Protein AF-X6LYS9-F1 (afdb_monomer_lite)

Organism: Reticulomyxa filosa (NCBI:txid46433)

Structure (mmCIF, N/CA/C/O backbone):
data_AF-X6LYS9-F1
#
_entry.id   AF-X6LYS9-F1
#
loop_
_atom_site.group_PDB
_atom_site.id
_atom_site.type_symbol
_atom_site.label_atom_id
_atom_site.label_alt_id
_atom_site.label_comp_id
_atom_site.label_asym_id
_atom_site.label_entity_id
_atom_site.label_seq_id
_atom_site.pdbx_PDB_ins_code
_atom_site.Cartn_x
_atom_site.Cartn_y
_atom_site.Cartn_z
_atom_site.occupancy
_atom_site.B_iso_or_equiv
_atom_site.auth_seq_id
_atom_site.auth_comp_id
_atom_site.auth_asym_id
_atom_site.auth_atom_id
_atom_site.pdbx_PDB_model_num
ATOM 1 N N . MET A 1 1 ? 1.969 4.239 2.289 1.00 75.19 1 MET A N 1
ATOM 2 C CA . MET A 1 1 ? 0.584 3.794 2.018 1.00 75.19 1 MET A CA 1
ATOM 3 C C . MET A 1 1 ? -0.439 4.874 2.337 1.00 75.19 1 MET A C 1
ATOM 5 O O . MET A 1 1 ? -0.986 5.425 1.396 1.00 75.19 1 MET A O 1
ATOM 9 N N . LEU A 1 2 ? -0.642 5.261 3.602 1.00 81.94 2 LEU A N 1
ATOM 10 C CA . LEU A 1 2 ? -1.689 6.229 3.976 1.00 81.94 2 LEU A CA 1
ATOM 11 C C . LEU A 1 2 ? -1.645 7.594 3.252 1.00 8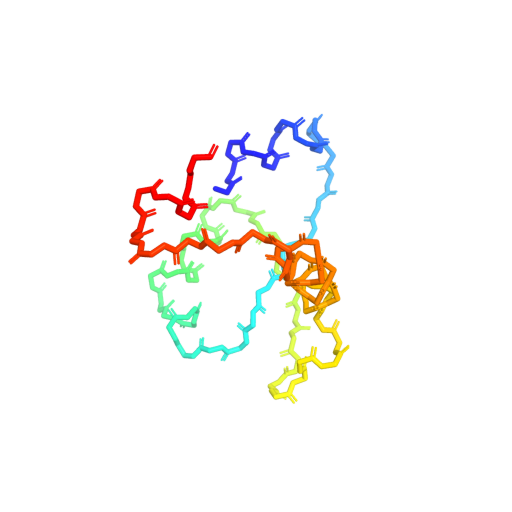1.94 2 LEU A C 1
ATOM 13 O O . LEU A 1 2 ? -2.687 8.019 2.763 1.00 81.94 2 LEU A O 1
ATOM 17 N N . PRO A 1 3 ? -0.484 8.263 3.081 1.00 87.00 3 PRO A N 1
ATOM 18 C CA . PRO A 1 3 ? -0.446 9.524 2.331 1.00 87.00 3 PRO A CA 1
ATOM 19 C C . PRO A 1 3 ? -0.847 9.373 0.858 1.00 87.00 3 PRO A C 1
ATOM 21 O O . PRO A 1 3 ? -1.392 10.297 0.260 1.00 87.00 3 PRO A O 1
ATOM 24 N N . SER A 1 4 ? -0.570 8.213 0.258 1.00 87.94 4 SER A N 1
ATOM 25 C CA . SER A 1 4 ? -0.979 7.911 -1.115 1.00 87.94 4 SER A CA 1
ATOM 26 C C . SER A 1 4 ? -2.466 7.591 -1.183 1.00 87.94 4 SER A C 1
ATOM 28 O O . SER A 1 4 ? -3.142 8.128 -2.047 1.00 87.94 4 SER A O 1
ATOM 30 N N . ALA A 1 5 ? -2.988 6.792 -0.246 1.00 86.69 5 ALA A N 1
ATOM 31 C CA . ALA A 1 5 ? -4.414 6.482 -0.162 1.00 86.69 5 ALA A CA 1
ATOM 32 C C . ALA A 1 5 ? -5.255 7.758 -0.001 1.00 86.69 5 ALA A C 1
ATOM 34 O O . ALA A 1 5 ? -6.170 7.987 -0.781 1.00 86.69 5 ALA A O 1
ATOM 35 N N . ASN A 1 6 ? -4.870 8.655 0.913 1.00 87.50 6 ASN A N 1
ATOM 36 C CA . ASN A 1 6 ? -5.565 9.933 1.102 1.00 87.50 6 ASN A CA 1
ATOM 37 C C . ASN A 1 6 ? -5.579 10.789 -0.170 1.00 87.50 6 ASN A C 1
ATOM 39 O O . ASN A 1 6 ? -6.561 11.468 -0.451 1.00 87.50 6 ASN A O 1
ATOM 43 N N . ARG A 1 7 ? -4.493 10.755 -0.947 1.00 91.38 7 ARG A N 1
ATOM 44 C CA . ARG A 1 7 ? -4.388 11.494 -2.207 1.00 91.38 7 ARG A CA 1
ATOM 45 C C . ARG A 1 7 ? -5.235 10.872 -3.314 1.00 91.38 7 ARG A C 1
ATOM 47 O O . ARG A 1 7 ? -5.892 11.606 -4.037 1.00 91.38 7 ARG A O 1
ATOM 54 N N . LEU A 1 8 ? -5.186 9.548 -3.452 1.00 90.69 8 LEU A N 1
ATOM 55 C CA . LEU A 1 8 ? -5.831 8.804 -4.536 1.00 90.69 8 LEU A CA 1
ATOM 56 C C . LEU A 1 8 ? -7.342 8.690 -4.347 1.00 90.69 8 LEU A C 1
ATOM 58 O O . LEU A 1 8 ? -8.079 8.797 -5.318 1.00 90.69 8 LEU A O 1
ATOM 62 N N . PHE A 1 9 ? -7.789 8.480 -3.111 1.00 88.69 9 PHE A N 1
ATOM 63 C CA . PHE A 1 9 ? -9.202 8.294 -2.788 1.00 88.69 9 PHE A CA 1
ATOM 64 C C . PHE A 1 9 ? -9.856 9.580 -2.274 1.00 8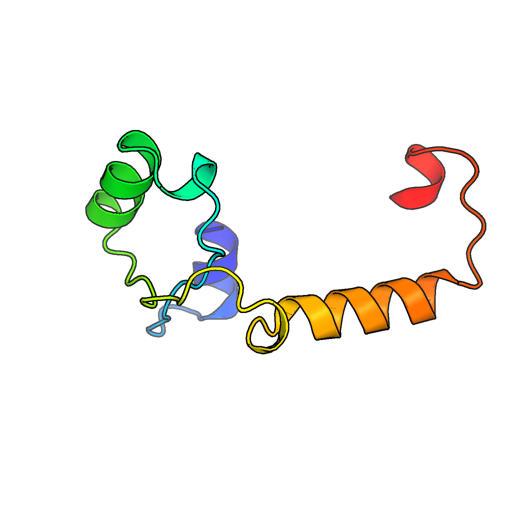8.69 9 PHE A C 1
ATOM 66 O O . PHE A 1 9 ? -11.064 9.614 -2.098 1.00 88.69 9 PHE A O 1
ATOM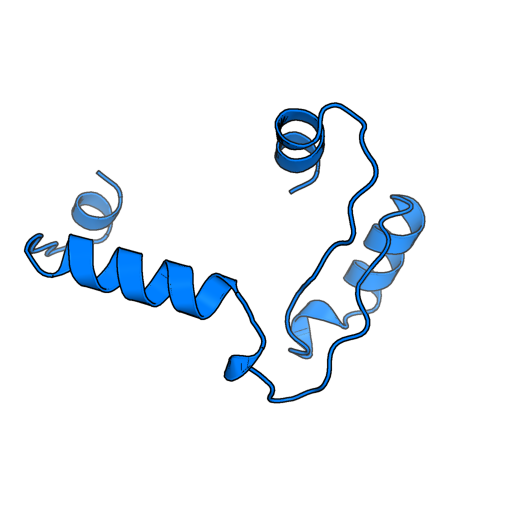 73 N N . SER A 1 10 ? -9.088 10.651 -2.032 1.00 88.56 10 SER A N 1
ATOM 74 C CA . SER A 1 10 ? -9.604 11.978 -1.648 1.00 88.56 10 SER A CA 1
ATOM 75 C C . SER A 1 10 ? -10.614 11.956 -0.487 1.00 88.56 10 SER A C 1
ATOM 77 O O . SER A 1 10 ? -11.561 12.736 -0.463 1.00 88.56 10 SER A O 1
ATOM 79 N N . GLY A 1 11 ? -10.411 11.058 0.482 1.00 81.50 11 GLY A N 1
ATOM 80 C CA . GLY A 1 11 ? -11.303 10.887 1.634 1.00 81.50 11 GLY A CA 1
ATOM 81 C C . GLY A 1 11 ? -12.492 9.948 1.409 1.00 81.50 11 GLY A C 1
ATOM 82 O O . GLY A 1 11 ? -13.292 9.791 2.323 1.00 81.50 11 GLY A O 1
ATOM 83 N N . GLN A 1 12 ? -12.607 9.313 0.240 1.00 87.56 12 GLN A N 1
ATOM 84 C CA . GLN A 1 12 ? -13.535 8.205 0.018 1.00 87.56 12 GLN A CA 1
ATOM 85 C C . GLN A 1 12 ? -13.107 6.958 0.795 1.00 87.56 12 GLN A C 1
ATOM 87 O O . GLN A 1 12 ? -11.916 6.739 1.045 1.00 87.56 12 GLN A O 1
ATOM 92 N N . ASP A 1 13 ? -14.095 6.129 1.124 1.00 89.00 13 ASP A N 1
ATOM 93 C CA . ASP A 1 13 ? -13.868 4.838 1.759 1.00 89.00 13 ASP A CA 1
ATOM 94 C C . ASP A 1 13 ? -13.116 3.892 0.821 1.00 89.00 13 ASP A C 1
ATOM 96 O O . ASP A 1 13 ? -13.345 3.844 -0.390 1.00 89.00 13 ASP A O 1
ATOM 100 N N . TYR A 1 14 ? -12.207 3.116 1.400 1.00 91.19 14 TYR A N 1
ATOM 101 C CA . TYR A 1 14 ? -11.436 2.110 0.688 1.00 91.19 14 TYR A CA 1
ATOM 102 C C . TYR A 1 14 ? -11.216 0.892 1.577 1.00 91.19 14 TYR A C 1
ATOM 104 O O . TYR A 1 14 ? -11.139 0.990 2.803 1.00 91.19 14 TYR A O 1
ATOM 112 N N . ILE A 1 15 ? -11.056 -0.261 0.934 1.00 91.75 15 ILE A N 1
ATOM 113 C CA . ILE A 1 15 ? -10.684 -1.505 1.598 1.00 91.75 15 ILE A CA 1
ATOM 114 C C . ILE A 1 15 ? -9.239 -1.814 1.227 1.00 91.75 15 ILE A C 1
ATOM 116 O O . ILE A 1 15 ? -8.861 -1.808 0.055 1.00 91.75 15 ILE A O 1
ATOM 120 N N . PHE A 1 16 ? -8.414 -2.065 2.237 1.00 90.62 16 PHE A N 1
ATOM 121 C CA . PHE A 1 16 ? -7.022 -2.429 2.053 1.00 90.62 16 PHE A CA 1
ATOM 122 C C . PHE A 1 16 ? -6.887 -3.940 1.839 1.00 90.62 16 PHE A C 1
ATOM 124 O O . PHE A 1 16 ? -7.339 -4.733 2.660 1.00 90.62 16 PHE A O 1
ATOM 131 N N . GLN A 1 17 ? -6.234 -4.340 0.750 1.00 90.69 17 GLN A N 1
ATOM 132 C CA . GLN A 1 17 ? -5.905 -5.734 0.459 1.00 90.69 17 GLN A CA 1
ATOM 133 C C . GLN A 1 17 ? -4.383 -5.918 0.511 1.00 90.69 17 GLN A C 1
ATOM 135 O O . GLN A 1 17 ? -3.625 -5.072 0.034 1.00 90.69 17 GLN A O 1
ATOM 140 N N . TYR A 1 18 ? -3.949 -7.012 1.132 1.00 86.88 18 TYR A N 1
ATOM 141 C CA . TYR A 1 18 ? -2.575 -7.508 1.118 1.00 86.88 18 TYR A CA 1
ATOM 142 C C . TYR A 1 18 ? -2.598 -9.040 1.146 1.00 86.88 18 TYR A C 1
ATOM 144 O O . TYR A 1 18 ? -3.631 -9.643 1.444 1.00 86.88 18 TYR A O 1
ATOM 152 N N . ASP A 1 19 ? -1.485 -9.676 0.782 1.00 82.94 19 ASP A N 1
ATOM 153 C CA . ASP A 1 19 ? -1.396 -11.134 0.785 1.00 82.94 19 ASP A CA 1
ATOM 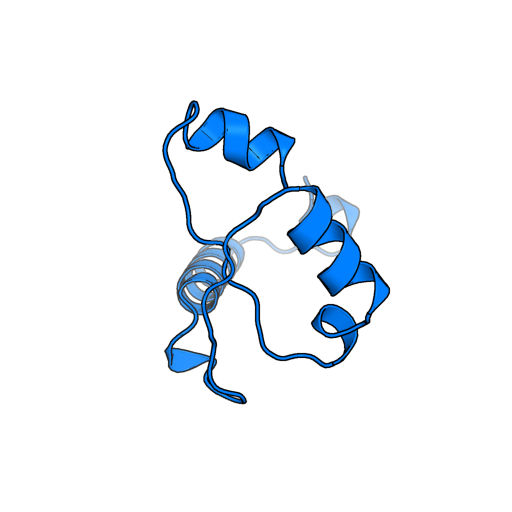154 C C . ASP A 1 19 ? -1.354 -11.716 2.211 1.00 82.94 19 ASP A C 1
ATOM 156 O O . ASP A 1 19 ? -1.150 -11.024 3.207 1.00 82.94 19 ASP A O 1
ATOM 160 N N . ASN A 1 20 ? -1.558 -13.027 2.321 1.00 76.69 20 ASN A N 1
ATOM 161 C CA . ASN A 1 20 ? -1.600 -13.706 3.612 1.00 76.69 20 ASN A CA 1
ATOM 162 C C . ASN A 1 20 ? -0.205 -14.089 4.162 1.00 76.69 20 ASN A C 1
ATOM 164 O O . ASN A 1 20 ? -0.144 -14.973 5.023 1.00 76.69 20 ASN A O 1
ATOM 168 N N . ASP A 1 21 ? 0.904 -13.494 3.683 1.00 79.44 21 ASP A N 1
ATOM 169 C CA . ASP A 1 21 ? 2.260 -13.793 4.184 1.00 79.44 21 ASP A CA 1
ATOM 170 C C . ASP A 1 21 ? 2.337 -13.481 5.691 1.00 79.44 21 ASP A C 1
ATOM 172 O O . ASP A 1 21 ? 1.856 -12.458 6.190 1.00 79.44 21 ASP A O 1
ATOM 176 N N . GLN A 1 22 ? 2.965 -14.388 6.443 1.00 76.75 22 GLN A N 1
ATOM 177 C CA . GLN A 1 22 ? 3.134 -14.297 7.892 1.00 76.75 22 GLN A CA 1
ATOM 178 C C . GLN A 1 22 ? 3.743 -12.958 8.336 1.00 76.75 22 GLN A C 1
ATOM 180 O O . GLN A 1 22 ? 3.392 -12.457 9.408 1.00 76.75 22 GLN A O 1
ATOM 185 N N . LYS A 1 23 ? 4.593 -12.331 7.511 1.00 76.25 23 LYS A N 1
ATOM 186 C CA . LYS A 1 23 ? 5.188 -11.016 7.815 1.00 76.25 23 LYS A CA 1
ATOM 187 C C . LYS A 1 23 ? 4.129 -9.915 7.954 1.00 76.25 23 LYS A C 1
ATOM 189 O O . LYS A 1 23 ? 4.259 -9.036 8.809 1.00 76.25 23 LYS A O 1
ATOM 194 N N . HIS A 1 24 ? 3.050 -9.992 7.177 1.00 73.44 24 HIS A N 1
ATOM 195 C CA . HIS A 1 24 ? 1.937 -9.039 7.212 1.00 73.44 24 HIS A CA 1
ATOM 196 C C . HIS A 1 24 ? 0.905 -9.356 8.307 1.00 73.44 24 HIS A C 1
ATOM 198 O O . HIS A 1 24 ? 0.098 -8.501 8.672 1.00 73.44 24 HIS A O 1
ATOM 204 N N . LYS A 1 25 ? 0.986 -10.545 8.917 1.00 77.25 25 LYS A N 1
ATOM 205 C CA . LYS A 1 25 ? 0.160 -10.954 10.065 1.00 77.25 25 LYS A CA 1
ATOM 206 C C . LYS A 1 25 ? 0.783 -10.705 11.432 1.00 77.25 25 LYS A C 1
ATOM 208 O O . LYS A 1 25 ? 0.201 -11.092 12.445 1.00 77.25 25 LYS A O 1
ATOM 213 N N . SER A 1 26 ? 1.945 -10.059 11.498 1.00 87.44 26 SER A N 1
ATOM 214 C CA . SER A 1 26 ? 2.537 -9.725 12.793 1.00 87.44 26 SER A CA 1
ATOM 215 C C . SER A 1 26 ? 1.585 -8.863 13.635 1.00 87.44 26 SER A C 1
ATOM 217 O O . SER A 1 26 ? 0.859 -8.006 13.123 1.00 87.44 26 SER A O 1
ATOM 219 N N . GLN A 1 27 ? 1.611 -9.056 14.956 1.00 87.94 27 GLN A N 1
ATOM 220 C CA . GLN A 1 27 ? 0.762 -8.295 15.882 1.00 87.94 27 GLN A CA 1
ATOM 221 C C . GLN A 1 27 ? 0.980 -6.781 15.768 1.00 87.94 27 GLN A C 1
ATOM 223 O O . GLN A 1 27 ? 0.051 -6.003 15.968 1.00 87.94 27 GLN A O 1
ATOM 228 N N . VAL A 1 28 ? 2.206 -6.362 15.438 1.00 91.00 28 VAL A N 1
ATOM 229 C CA . VAL A 1 28 ? 2.564 -4.953 15.239 1.00 91.00 28 VAL A CA 1
ATOM 230 C C . VAL A 1 28 ? 1.790 -4.362 14.061 1.00 91.00 28 VAL A C 1
ATOM 232 O O . VAL A 1 28 ? 1.194 -3.294 14.198 1.00 91.00 28 VAL A O 1
ATOM 235 N N . VAL A 1 29 ? 1.743 -5.074 12.931 1.00 88.75 29 VAL A N 1
ATOM 236 C CA . VAL A 1 29 ? 1.008 -4.634 11.737 1.00 88.75 29 VAL A CA 1
ATOM 237 C C . VAL A 1 29 ? -0.492 -4.581 12.021 1.00 88.75 29 VAL A C 1
ATOM 239 O O . VAL A 1 29 ? -1.122 -3.561 11.752 1.00 88.75 29 VAL A O 1
ATOM 242 N N . GLN A 1 30 ? -1.054 -5.619 12.645 1.00 88.25 30 GLN A N 1
ATOM 243 C CA . GLN A 1 30 ? -2.484 -5.665 12.978 1.00 88.25 30 GLN A CA 1
ATOM 244 C C . GLN A 1 30 ? -2.896 -4.517 13.915 1.00 88.25 30 GLN A C 1
ATOM 246 O O . GLN A 1 30 ? -3.867 -3.808 13.644 1.00 88.25 30 GLN A O 1
ATOM 251 N N . LYS A 1 31 ? -2.109 -4.255 14.971 1.00 92.19 31 LYS A N 1
ATOM 252 C CA . LYS A 1 31 ? -2.339 -3.119 15.880 1.00 92.19 31 LYS A CA 1
ATOM 253 C C . LYS A 1 31 ? -2.286 -1.779 15.148 1.00 92.19 31 LYS A C 1
ATOM 255 O O . LYS A 1 31 ? -3.130 -0.921 15.395 1.00 92.19 31 LYS A O 1
ATOM 260 N N . TYR A 1 32 ? -1.327 -1.594 14.242 1.00 91.31 32 TYR A N 1
ATOM 261 C CA . TYR A 1 32 ? -1.215 -0.364 13.459 1.00 91.31 32 TYR A CA 1
ATOM 262 C C . TYR A 1 32 ? -2.439 -0.137 12.559 1.00 91.31 32 TYR A C 1
ATOM 264 O O . TYR A 1 32 ? -2.993 0.964 12.544 1.00 91.31 32 TYR A O 1
ATOM 272 N N . LEU A 1 33 ? -2.893 -1.171 11.843 1.00 90.56 33 LEU A N 1
ATOM 273 C CA . LEU A 1 33 ? -4.067 -1.089 10.967 1.00 90.56 33 LEU A CA 1
ATOM 274 C C . LEU A 1 33 ? -5.335 -0.748 11.763 1.00 90.56 33 LEU A C 1
ATOM 276 O O . LEU A 1 33 ? -6.089 0.143 11.366 1.00 90.56 33 LEU A O 1
ATOM 280 N N . GLN A 1 34 ? -5.511 -1.369 12.934 1.00 91.19 34 GLN A N 1
ATOM 281 C CA . GLN A 1 34 ? -6.626 -1.086 13.838 1.00 91.19 34 GLN A CA 1
ATOM 282 C C . GLN A 1 34 ? -6.590 0.354 14.374 1.00 91.19 34 GLN A C 1
ATOM 284 O O . GLN A 1 34 ? -7.601 1.054 14.330 1.00 91.19 34 GLN A O 1
ATOM 289 N N . GLN A 1 35 ? -5.427 0.840 14.825 1.00 93.62 35 GLN A N 1
ATOM 290 C CA . GLN A 1 35 ? -5.255 2.223 15.297 1.00 93.62 35 GLN A CA 1
ATOM 291 C C . GLN A 1 35 ? -5.572 3.258 14.212 1.00 93.62 35 GLN A C 1
ATOM 293 O O . GLN A 1 35 ? -6.081 4.339 14.508 1.00 93.62 35 GLN A O 1
ATOM 298 N N . LYS A 1 36 ? -5.265 2.937 12.954 1.00 90.06 36 LYS A N 1
ATOM 299 C CA . LYS A 1 36 ? -5.545 3.793 11.797 1.00 90.06 36 LYS A CA 1
ATOM 300 C C . LYS A 1 36 ? -6.948 3.604 11.221 1.00 90.06 36 LYS A C 1
ATOM 302 O O . LYS A 1 36 ? -7.277 4.311 10.274 1.00 90.06 36 LYS A O 1
ATOM 307 N N . LYS A 1 37 ? -7.766 2.716 11.805 1.00 90.31 37 LYS A N 1
ATOM 308 C CA . LYS A 1 37 ? -9.132 2.386 11.363 1.00 90.31 37 LYS A CA 1
ATOM 309 C C . LYS A 1 37 ? -9.193 1.984 9.884 1.00 90.31 37 LYS A C 1
ATOM 311 O O . LYS A 1 37 ? -10.124 2.343 9.175 1.00 90.31 37 LYS A O 1
ATOM 316 N N . ILE A 1 38 ? -8.174 1.268 9.415 1.00 90.81 38 ILE A N 1
ATOM 317 C CA . ILE A 1 38 ? -8.109 0.796 8.031 1.00 90.81 38 ILE A CA 1
ATOM 318 C C . ILE A 1 38 ? -8.887 -0.512 7.947 1.00 90.81 38 ILE A C 1
ATOM 320 O O . ILE A 1 38 ? -8.540 -1.478 8.628 1.00 90.81 38 ILE A O 1
ATOM 324 N N . GLN A 1 39 ? -9.915 -0.554 7.101 1.00 91.81 39 GLN A N 1
ATOM 325 C CA . GLN A 1 39 ? -10.617 -1.795 6.802 1.00 91.81 39 GLN A CA 1
ATOM 326 C C . GLN A 1 39 ? -9.728 -2.687 5.937 1.00 91.81 39 GLN A C 1
ATOM 328 O O . GLN A 1 39 ? -9.187 -2.238 4.927 1.00 91.81 39 GLN A O 1
ATOM 333 N N . VAL A 1 40 ? -9.578 -3.947 6.336 1.00 90.50 40 VAL A N 1
ATOM 334 C CA . VAL A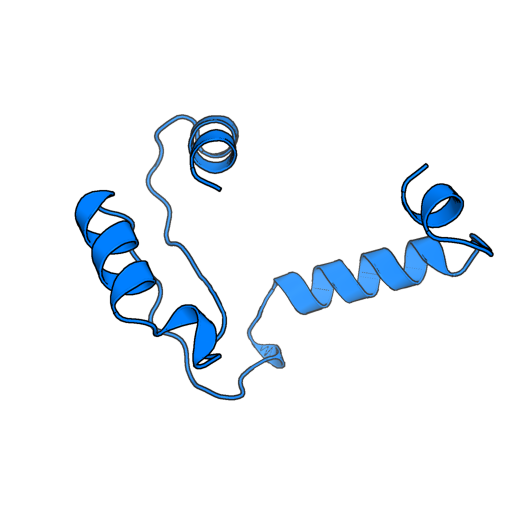 1 40 ? -8.792 -4.946 5.610 1.00 90.50 40 VAL A CA 1
ATOM 335 C C . VAL A 1 40 ? -9.738 -5.951 4.969 1.00 90.50 40 VAL A C 1
ATOM 337 O O . VAL A 1 40 ? -10.713 -6.360 5.595 1.00 90.50 40 VAL A O 1
ATOM 340 N N . LEU A 1 41 ? -9.457 -6.335 3.727 1.00 90.62 41 LEU A N 1
ATOM 341 C CA . LEU A 1 41 ? -10.166 -7.414 3.053 1.00 90.62 41 LEU A CA 1
ATOM 342 C C . LEU A 1 41 ? -9.684 -8.765 3.591 1.00 90.62 41 LEU A C 1
ATOM 344 O O . LEU A 1 41 ? -8.489 -9.057 3.528 1.00 90.62 41 LEU A O 1
ATOM 348 N N . ASP A 1 42 ? -10.610 -9.602 4.056 1.00 86.50 42 ASP A N 1
ATOM 349 C CA . ASP A 1 42 ? -10.297 -10.992 4.381 1.00 86.50 42 ASP A CA 1
ATOM 350 C C . ASP A 1 42 ? -9.885 -11.734 3.106 1.00 86.50 42 ASP A C 1
ATOM 352 O O . ASP A 1 42 ? -10.638 -11.797 2.132 1.00 86.50 42 ASP A O 1
ATOM 356 N N . TRP A 1 43 ? -8.666 -12.276 3.103 1.00 84.94 43 TRP A N 1
ATOM 357 C CA . TRP A 1 43 ? -8.065 -12.874 1.915 1.00 84.94 43 TRP A CA 1
ATOM 358 C C . TRP A 1 43 ? -7.694 -14.348 2.131 1.00 84.94 43 TRP A C 1
ATOM 360 O O . TRP A 1 43 ? -7.035 -14.679 3.129 1.00 84.94 43 TRP A O 1
ATOM 370 N N . PRO A 1 44 ? -8.065 -15.253 1.205 1.00 83.19 44 PRO A N 1
ATOM 371 C CA . PRO A 1 44 ? -7.661 -16.650 1.278 1.00 83.19 44 PRO A CA 1
ATOM 372 C C . PRO A 1 44 ? -6.144 -16.813 1.098 1.00 83.19 44 PRO A C 1
ATOM 374 O O . PRO A 1 44 ? -5.486 -16.113 0.325 1.00 83.19 44 PRO A O 1
ATOM 377 N N . SER A 1 45 ? -5.560 -17.759 1.835 1.00 79.81 45 SER A N 1
ATOM 378 C CA . SER A 1 45 ? -4.157 -18.139 1.643 1.00 79.81 45 SER A CA 1
ATOM 379 C C . SER A 1 45 ? -3.949 -18.748 0.256 1.00 79.81 45 SER A C 1
ATOM 381 O O . SER A 1 45 ? -4.798 -19.492 -0.216 1.00 79.81 45 SER A O 1
ATOM 383 N N . GLN A 1 46 ? -2.778 -18.507 -0.344 1.00 78.75 46 GLN A N 1
ATOM 384 C CA . GLN A 1 46 ? -2.364 -19.129 -1.612 1.00 78.75 46 GLN A CA 1
ATOM 385 C C . GLN A 1 46 ? -3.287 -18.838 -2.811 1.00 78.75 46 GLN A C 1
ATOM 387 O O . GLN A 1 46 ? -3.381 -19.655 -3.721 1.00 78.75 46 GLN A O 1
ATOM 392 N N . SER A 1 47 ? -3.900 -17.652 -2.854 1.00 81.81 47 SER A N 1
ATOM 393 C CA . SER A 1 47 ? -4.693 -17.185 -4.003 1.00 81.81 47 SER A CA 1
ATOM 394 C C . SER A 1 47 ? -4.008 -16.024 -4.740 1.00 81.81 47 SER A C 1
ATOM 396 O O . SER A 1 47 ? -4.457 -14.877 -4.636 1.00 81.81 47 SER A O 1
ATOM 398 N N . PRO A 1 48 ? -2.874 -16.270 -5.429 1.00 75.94 48 PRO A N 1
ATOM 399 C CA . PRO A 1 48 ? -2.204 -15.244 -6.227 1.00 75.94 48 PRO A CA 1
ATOM 400 C C . PRO A 1 48 ? -3.021 -14.858 -7.468 1.00 75.94 48 PRO A C 1
ATOM 402 O O . PRO A 1 48 ? -2.955 -13.720 -7.918 1.00 75.94 48 PRO A O 1
ATOM 405 N N . ASP A 1 49 ? -3.825 -15.782 -7.990 1.00 81.31 49 ASP A N 1
ATOM 406 C CA . ASP A 1 49 ? -4.747 -15.598 -9.113 1.00 81.31 49 ASP A CA 1
ATOM 407 C C . ASP A 1 49 ? -5.804 -14.523 -8.844 1.00 81.31 49 ASP A C 1
ATOM 409 O O . ASP A 1 49 ? -6.200 -13.791 -9.751 1.00 81.31 49 ASP A O 1
ATOM 413 N N . LEU A 1 50 ? -6.215 -14.390 -7.585 1.00 81.62 50 LEU A N 1
ATOM 414 C CA . LEU A 1 50 ? -7.180 -13.384 -7.170 1.00 81.62 50 LEU A CA 1
ATOM 415 C C . LEU A 1 50 ? -6.537 -12.006 -6.957 1.00 81.62 50 LEU A C 1
ATOM 417 O O . LEU A 1 50 ? -7.260 -11.016 -6.902 1.00 81.62 50 LEU A O 1
ATOM 421 N N . ASN A 1 51 ? -5.207 -11.907 -6.829 1.00 84.69 51 ASN A N 1
ATOM 422 C CA . ASN A 1 51 ? -4.543 -10.654 -6.475 1.00 84.69 51 ASN A CA 1
ATOM 423 C C . ASN A 1 51 ? -4.367 -9.751 -7.714 1.00 84.69 51 ASN A C 1
ATOM 425 O O . ASN A 1 51 ? -3.524 -10.040 -8.571 1.00 84.69 51 ASN A O 1
ATOM 429 N N . PRO A 1 52 ? -5.078 -8.608 -7.813 1.00 84.12 52 PRO A N 1
ATOM 430 C CA . PRO A 1 52 ? -5.022 -7.759 -9.002 1.00 84.12 52 PRO A CA 1
ATOM 431 C C . PRO A 1 52 ? -3.622 -7.198 -9.294 1.00 84.12 52 PRO A C 1
ATOM 433 O O . PRO A 1 52 ? -3.329 -6.851 -10.442 1.00 84.12 52 PRO A O 1
ATOM 436 N N . ILE A 1 53 ? -2.741 -7.121 -8.286 1.00 87.88 53 ILE A N 1
ATOM 437 C CA . ILE A 1 53 ? -1.375 -6.614 -8.464 1.00 87.88 53 ILE A CA 1
ATOM 438 C C . ILE A 1 53 ? -0.529 -7.526 -9.361 1.00 87.88 53 ILE A C 1
ATOM 440 O O . ILE A 1 53 ? 0.354 -7.032 -10.060 1.00 87.88 53 ILE A O 1
ATOM 444 N N . GLU A 1 54 ? -0.820 -8.828 -9.417 1.00 88.44 54 GLU A N 1
ATOM 445 C CA . GLU A 1 54 ? -0.087 -9.779 -10.262 1.00 88.44 54 GLU A CA 1
ATOM 446 C C . GLU A 1 54 ? -0.261 -9.453 -11.749 1.00 88.44 54 GLU A C 1
ATOM 448 O O . GLU A 1 54 ? 0.696 -9.487 -12.531 1.00 88.44 54 GLU A O 1
ATOM 453 N N . ASN A 1 55 ? -1.465 -9.026 -12.138 1.00 89.62 55 ASN A N 1
ATOM 454 C CA . ASN A 1 55 ? -1.738 -8.564 -13.497 1.00 89.62 55 ASN A CA 1
ATOM 455 C C . ASN A 1 55 ? -0.943 -7.293 -13.821 1.00 89.62 55 ASN A C 1
ATOM 457 O O . ASN A 1 55 ? -0.372 -7.175 -14.908 1.00 89.62 55 ASN A O 1
ATOM 461 N N . LEU A 1 56 ? -0.843 -6.364 -12.866 1.00 90.94 56 LEU A N 1
ATOM 462 C CA . LEU A 1 56 ? -0.047 -5.151 -13.038 1.00 90.94 56 LEU A CA 1
ATOM 463 C C . LEU A 1 56 ? 1.451 -5.471 -13.156 1.00 90.94 56 LEU A C 1
ATOM 465 O O . LEU A 1 56 ? 2.126 -4.920 -14.028 1.00 90.94 56 LEU A O 1
ATOM 469 N N . TRP A 1 57 ? 1.968 -6.398 -12.345 1.00 91.00 57 TRP A N 1
ATOM 470 C CA . TRP A 1 57 ? 3.353 -6.863 -12.444 1.00 91.00 57 TRP A CA 1
ATOM 471 C C . TRP A 1 57 ? 3.648 -7.520 -13.789 1.00 91.00 57 TRP A C 1
ATOM 473 O O . TRP A 1 57 ? 4.717 -7.291 -14.361 1.00 91.00 57 TRP A O 1
ATOM 483 N N . LYS A 1 58 ? 2.713 -8.311 -14.324 1.00 91.44 58 LYS A N 1
ATOM 484 C CA . LYS A 1 58 ? 2.835 -8.914 -15.656 1.00 91.44 58 LYS A CA 1
ATOM 485 C C . LYS A 1 58 ? 2.961 -7.846 -16.741 1.00 91.44 58 LYS A C 1
ATOM 487 O O . LYS A 1 58 ? 3.871 -7.924 -17.570 1.00 91.44 58 LYS A O 1
ATOM 492 N N . GLU A 1 59 ? 2.107 -6.827 -16.709 1.00 93.12 59 GLU A N 1
ATOM 493 C CA . GLU A 1 59 ? 2.171 -5.716 -17.663 1.00 93.12 59 GLU A CA 1
ATOM 494 C C . GLU A 1 59 ? 3.447 -4.886 -17.511 1.00 93.12 59 GLU A C 1
ATOM 496 O O . GLU A 1 59 ? 4.063 -4.510 -18.513 1.00 93.12 59 GLU A O 1
ATOM 501 N N . LEU A 1 60 ? 3.895 -4.647 -16.277 1.00 91.88 60 LEU A N 1
ATOM 502 C CA . LEU A 1 60 ? 5.152 -3.953 -16.020 1.00 91.88 60 LEU A CA 1
ATOM 503 C C . LEU A 1 60 ? 6.335 -4.728 -16.611 1.00 91.88 60 LEU A C 1
ATOM 505 O O . LEU A 1 60 ? 7.106 -4.168 -17.389 1.00 91.88 60 LEU A O 1
ATOM 509 N N . LYS A 1 61 ? 6.440 -6.032 -16.328 1.00 89.94 61 LYS A N 1
ATOM 510 C CA . LYS A 1 61 ? 7.488 -6.908 -16.881 1.00 89.94 61 LYS A CA 1
ATOM 511 C C . LYS A 1 61 ? 7.470 -6.914 -18.408 1.00 89.94 61 LYS A C 1
ATOM 513 O O . LYS A 1 61 ? 8.527 -6.849 -19.032 1.00 89.94 61 LYS A O 1
ATOM 518 N N . ARG A 1 62 ? 6.284 -6.942 -19.025 1.00 91.00 62 ARG A N 1
ATOM 519 C CA . ARG A 1 62 ? 6.133 -6.865 -20.486 1.00 91.00 62 ARG A CA 1
ATOM 520 C C . ARG A 1 62 ? 6.712 -5.565 -21.044 1.00 91.00 62 ARG A C 1
ATOM 522 O O . ARG A 1 62 ? 7.463 -5.618 -22.014 1.00 91.00 62 ARG A O 1
ATOM 529 N N . LYS A 1 63 ? 6.398 -4.419 -20.431 1.00 89.25 63 LYS A N 1
ATOM 530 C CA . LYS A 1 63 ? 6.932 -3.107 -20.840 1.00 89.25 63 LYS A CA 1
ATOM 531 C C . LYS A 1 63 ? 8.438 -2.992 -20.611 1.00 89.25 63 LYS A C 1
ATOM 533 O O . LYS A 1 63 ? 9.128 -2.377 -21.412 1.00 89.25 63 LYS A O 1
ATOM 538 N N . MET A 1 64 ? 8.950 -3.604 -19.547 1.00 87.31 64 MET A N 1
ATOM 539 C CA . MET A 1 64 ? 10.376 -3.583 -19.214 1.00 87.31 64 MET A CA 1
ATOM 540 C C . MET A 1 64 ? 11.213 -4.559 -20.043 1.00 87.31 64 MET A C 1
ATOM 542 O O . MET A 1 64 ? 12.430 -4.432 -20.058 1.00 87.31 64 MET A O 1
ATOM 546 N N . LYS A 1 65 ? 10.600 -5.499 -20.775 1.00 83.19 65 LYS A N 1
ATOM 547 C CA . LYS A 1 65 ? 11.317 -6.514 -21.566 1.00 83.19 65 LYS A CA 1
ATOM 548 C C . LYS A 1 65 ? 12.281 -5.917 -22.603 1.00 83.19 65 LYS A C 1
ATOM 550 O O . LYS A 1 65 ? 13.240 -6.576 -22.990 1.00 83.19 65 LYS A O 1
ATOM 555 N N . THR A 1 66 ? 12.040 -4.688 -23.053 1.00 79.06 66 THR A N 1
ATOM 556 C CA . THR A 1 66 ? 12.907 -3.967 -23.999 1.00 79.06 66 THR A CA 1
ATOM 557 C C . THR A 1 66 ? 13.996 -3.131 -23.318 1.00 79.06 66 THR A C 1
ATOM 559 O O . THR A 1 66 ? 14.908 -2.663 -23.995 1.00 79.06 66 THR A O 1
ATOM 562 N N . LYS A 1 67 ? 13.934 -2.946 -21.994 1.00 78.44 67 LYS A N 1
ATOM 563 C CA . LYS A 1 67 ? 14.891 -2.161 -21.209 1.00 78.44 67 LYS A CA 1
ATOM 564 C C . LYS A 1 67 ? 15.910 -3.115 -20.579 1.00 78.44 67 LYS A C 1
ATOM 566 O O . LYS A 1 67 ? 15.585 -3.860 -19.659 1.00 78.44 67 LYS A O 1
ATOM 571 N N . LYS A 1 68 ? 17.148 -3.119 -21.084 1.00 75.25 68 LYS A N 1
ATOM 572 C CA . LYS A 1 68 ? 18.268 -3.783 -20.403 1.00 75.25 68 LYS A CA 1
ATOM 573 C C . LYS A 1 68 ? 18.770 -2.865 -19.296 1.00 75.25 68 LYS A C 1
ATOM 575 O O . LYS A 1 68 ? 19.301 -1.797 -19.581 1.00 75.25 68 LYS A O 1
ATOM 580 N N . SER A 1 69 ? 18.599 -3.297 -18.056 1.00 80.94 69 SER A N 1
ATOM 581 C CA . SER A 1 69 ? 19.218 -2.666 -16.893 1.00 80.94 69 SER A CA 1
ATOM 582 C C . SER A 1 69 ? 20.324 -3.592 -16.400 1.00 80.94 69 SER A C 1
ATOM 584 O O . SER A 1 69 ? 20.069 -4.762 -16.123 1.00 80.94 69 SER A O 1
ATOM 586 N N . GLU A 1 70 ? 21.551 -3.085 -16.325 1.00 80.38 70 GLU A N 1
ATOM 587 C CA . GLU A 1 70 ? 22.722 -3.863 -15.890 1.00 80.38 70 GLU A CA 1
ATOM 588 C C . GLU A 1 70 ? 22.990 -3.708 -14.387 1.00 80.38 70 GLU A C 1
ATOM 590 O O . GLU A 1 70 ? 23.730 -4.487 -13.792 1.00 80.38 70 GLU A O 1
ATOM 595 N N . ASN A 1 71 ? 22.363 -2.714 -13.754 1.00 83.06 71 ASN A N 1
ATOM 596 C CA . ASN A 1 71 ? 22.476 -2.439 -12.329 1.00 83.06 71 ASN A CA 1
ATOM 597 C C . ASN A 1 71 ? 21.181 -1.822 -11.771 1.00 83.06 71 ASN A C 1
ATOM 599 O O . ASN A 1 71 ? 20.291 -1.399 -12.512 1.00 83.06 71 ASN A O 1
ATOM 603 N N . GLU A 1 72 ? 21.092 -1.757 -10.442 1.00 83.69 72 GLU A N 1
ATOM 604 C CA . GLU A 1 72 ? 19.935 -1.225 -9.712 1.00 83.69 72 GLU A CA 1
ATOM 605 C C . GLU A 1 72 ? 19.612 0.230 -10.091 1.00 83.69 72 GLU A C 1
ATOM 607 O O . GLU A 1 72 ? 18.450 0.594 -10.263 1.00 83.69 72 GLU A O 1
ATOM 612 N N . LYS A 1 73 ? 20.639 1.063 -10.300 1.00 82.75 73 LYS A N 1
ATOM 613 C CA . LYS A 1 73 ? 20.443 2.469 -10.678 1.00 82.75 73 LYS A CA 1
ATOM 614 C C . LYS A 1 73 ? 19.778 2.586 -12.047 1.00 82.75 73 LYS A C 1
ATOM 616 O O . LYS A 1 73 ? 18.921 3.440 -12.231 1.00 82.75 73 LYS A O 1
ATOM 621 N N . ASP A 1 74 ? 20.121 1.714 -12.988 1.00 80.88 74 ASP A N 1
ATOM 622 C CA . ASP A 1 74 ? 19.511 1.680 -14.319 1.00 80.88 74 ASP A CA 1
ATOM 623 C C . ASP A 1 74 ? 18.102 1.070 -14.323 1.00 80.88 74 ASP A C 1
ATOM 625 O O . ASP A 1 74 ? 17.350 1.254 -15.284 1.00 80.88 74 ASP A O 1
ATOM 629 N N . LEU A 1 75 ? 17.723 0.351 -13.263 1.00 81.44 75 LEU A N 1
AT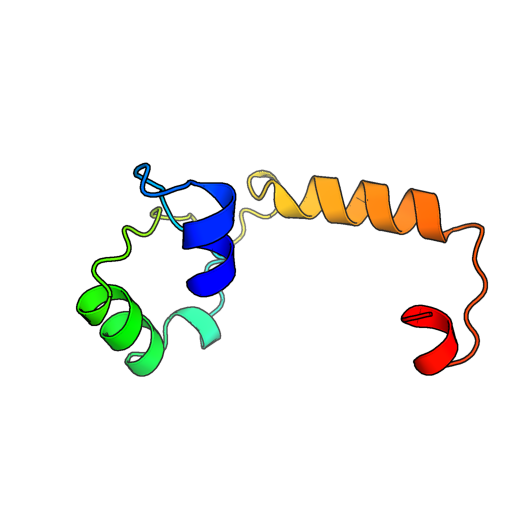OM 630 C CA . LEU A 1 75 ? 16.369 -0.173 -13.085 1.00 81.44 75 LEU A CA 1
ATOM 631 C C . LEU A 1 75 ? 15.389 0.931 -12.664 1.00 81.44 75 LEU A C 1
ATOM 633 O O . LEU A 1 75 ? 14.269 0.976 -13.174 1.00 81.44 75 LEU A O 1
ATOM 637 N N . PHE A 1 76 ? 15.825 1.818 -11.763 1.00 81.81 76 PHE A N 1
ATOM 638 C CA . PHE A 1 76 ? 14.992 2.867 -11.159 1.00 81.81 76 PHE A CA 1
ATOM 639 C C . PHE A 1 76 ? 15.108 4.257 -11.815 1.00 81.81 76 PHE A C 1
ATOM 641 O O . PHE A 1 76 ? 14.424 5.179 -11.374 1.00 81.81 76 PHE A O 1
ATOM 648 N N . LYS A 1 77 ? 15.948 4.416 -12.846 1.00 67.25 77 LYS A N 1
ATOM 649 C CA . LYS A 1 77 ? 15.941 5.583 -13.751 1.00 67.25 77 LYS A CA 1
ATOM 650 C C . LYS A 1 77 ? 14.700 5.593 -14.636 1.00 67.25 77 LYS A C 1
ATOM 652 O O . LYS A 1 77 ? 14.112 6.678 -14.805 1.00 67.25 77 LYS A O 1
#

Radius of gyration: 16.22 Å; chains: 1; bounding box: 37×31×40 Å

InterPro domains:
  IPR036397 Ribonuclease H superfamily [G3DSA:3.30.420.10] (1-77)
  IPR038717 Tc1-like transposase, DDE domain [PF13358] (18-75)

Sequence (77 aa):
MLPSANRLFSGQDYIFQYDNDQKHKSQVVQKYLQQKKIQVLDWPSQSPDLNPIENLWKELKRKMKTKKSENEKDLFK

Foldseek 3Di:
DVVVCCVVCVPDADEDEDAPPVVCVDPVNVVVCVVVVHHYDDDDHPPPVPPVVVVVVVVVCVVCVPQDDPDPVSVVD

Secondary structure (DSSP, 8-state):
-HHHHHHHHTT----B-----GGGG-HHHHHHHHHTT--B----TT-STT-HHHHHHHHHHHHHTT---SSHHHHH-

pLDDT: mean 85.54, std 5.65, range [67.25, 93.62]